Protein AF-A0A7Z1HMG9-F1 (afdb_monomer_lite)

Secondary structure (DSSP, 8-state):
-HHHHHHHHHHHHHHHHHHHHHHHHHHHHHHHHHHHHHHHHHH-HHHHHHHHHHHHHHHHHHHHHHHHHHTTTTT-----HHHHHH-TTHHHHTS-HHHHHHHHHHHHHHHHHHHHHHHHHH-

Radius of gyration: 26.45 Å; chains: 1; bounding box: 68×51×52 Å

pLDDT: mean 81.9, std 9.81, range [54.47, 95.0]

Sequence (123 aa):
MLNRLKGYATKGLWQSLAIIIVMFIAGPEIVISMELMALVEVMGASSFVLMYFSRLRLACKITANRLSKFECYSLFFIPSFANLKQMPGLLYHTIPHRLCAISFLTLITAIVLLSYIQLFYAV

Structure (mmCIF, N/CA/C/O backbone):
data_AF-A0A7Z1HMG9-F1
#
_entry.id   AF-A0A7Z1HMG9-F1
#
loop_
_atom_site.group_PDB
_atom_site.id
_atom_site.type_symbol
_atom_site.label_atom_id
_atom_site.label_alt_id
_atom_site.label_comp_id
_atom_site.label_asym_id
_atom_site.label_entity_id
_atom_site.label_seq_id
_atom_site.pdbx_PDB_ins_code
_atom_site.Cartn_x
_atom_site.Cartn_y
_atom_site.Cartn_z
_atom_site.occupancy
_atom_site.B_iso_or_equiv
_atom_site.auth_seq_id
_atom_site.auth_comp_id
_atom_site.auth_asym_id
_atom_site.auth_atom_id
_atom_site.pdbx_PDB_model_num
ATOM 1 N N . MET A 1 1 ? -42.518 -27.928 1.659 1.00 54.72 1 MET A N 1
ATOM 2 C CA . MET A 1 1 ? -41.663 -28.088 0.453 1.00 54.72 1 MET A CA 1
ATOM 3 C C . MET A 1 1 ? -41.404 -26.773 -0.282 1.00 54.72 1 MET A C 1
ATOM 5 O O . MET A 1 1 ? -40.251 -26.501 -0.589 1.00 54.72 1 MET A O 1
ATOM 9 N N . LEU A 1 2 ? -42.419 -25.930 -0.494 1.00 64.94 2 LEU A N 1
ATOM 10 C CA . LEU A 1 2 ? -42.320 -24.671 -1.253 1.00 64.94 2 LEU A CA 1
ATOM 11 C C . LEU A 1 2 ? -41.280 -23.669 -0.700 1.00 64.94 2 LEU A C 1
ATOM 13 O O . LEU A 1 2 ? -40.492 -23.127 -1.466 1.00 64.94 2 LEU A O 1
ATOM 17 N N . ASN A 1 3 ? -41.173 -23.514 0.627 1.00 68.88 3 ASN A N 1
ATOM 18 C CA . ASN A 1 3 ? -40.147 -22.653 1.246 1.00 68.88 3 ASN A CA 1
ATOM 19 C C . ASN A 1 3 ? -38.708 -23.159 1.043 1.00 68.88 3 ASN A C 1
ATOM 21 O O . ASN A 1 3 ? -37.792 -22.353 0.901 1.00 68.88 3 ASN A O 1
ATOM 25 N N . ARG A 1 4 ? -38.499 -24.482 0.980 1.00 62.25 4 ARG A N 1
ATOM 26 C CA . ARG A 1 4 ? -37.183 -25.058 0.656 1.00 62.25 4 ARG A CA 1
ATOM 27 C C . ARG A 1 4 ? -36.822 -24.783 -0.803 1.00 62.25 4 ARG A C 1
ATOM 29 O O . ARG A 1 4 ? -35.719 -24.326 -1.06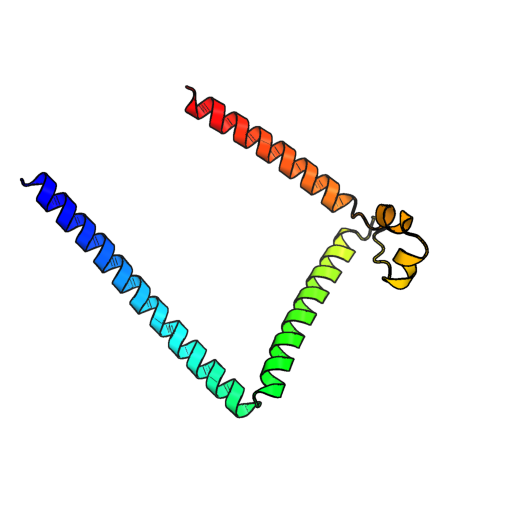9 1.00 62.25 4 ARG A O 1
ATOM 36 N N . LEU A 1 5 ? -37.773 -24.976 -1.718 1.00 63.53 5 LEU A N 1
ATOM 37 C CA . LEU A 1 5 ? -37.628 -24.675 -3.148 1.00 63.53 5 LEU A CA 1
ATOM 38 C C . LEU A 1 5 ? -37.319 -23.190 -3.398 1.00 63.53 5 LEU A C 1
ATOM 40 O O . LEU A 1 5 ? -36.412 -22.873 -4.162 1.00 63.53 5 LEU A O 1
ATOM 44 N N . LYS A 1 6 ? -37.997 -22.289 -2.675 1.00 66.62 6 LYS A N 1
ATOM 45 C CA . LYS A 1 6 ? -37.737 -20.844 -2.715 1.00 66.62 6 LYS A CA 1
ATOM 46 C C . LYS A 1 6 ? -36.312 -20.520 -2.254 1.00 66.62 6 LYS A C 1
ATOM 48 O O . LYS A 1 6 ? -35.622 -19.771 -2.926 1.00 66.62 6 LYS A O 1
ATOM 53 N N . GLY A 1 7 ? -35.832 -21.153 -1.180 1.00 70.88 7 GLY A N 1
ATOM 54 C CA . GLY A 1 7 ? -34.454 -20.991 -0.703 1.00 70.88 7 GLY A CA 1
ATOM 55 C C . GLY A 1 7 ? -33.384 -21.449 -1.704 1.00 70.88 7 GLY A C 1
ATOM 56 O O . GLY A 1 7 ? -32.361 -20.779 -1.845 1.00 70.88 7 GLY A O 1
ATOM 57 N N . TYR A 1 8 ? -33.618 -22.550 -2.428 1.00 69.88 8 TYR A N 1
ATOM 58 C CA . TYR A 1 8 ? -32.714 -23.001 -3.495 1.00 69.88 8 TYR A CA 1
ATOM 59 C C . TYR A 1 8 ? -32.734 -22.059 -4.707 1.00 69.88 8 TYR A C 1
ATOM 61 O O . TYR A 1 8 ? -31.670 -21.722 -5.223 1.00 69.88 8 TYR A O 1
ATOM 69 N N . ALA A 1 9 ? -33.912 -21.572 -5.108 1.00 71.56 9 ALA A N 1
ATOM 70 C CA . ALA A 1 9 ? -34.050 -20.613 -6.204 1.00 71.56 9 ALA A CA 1
ATOM 71 C C . ALA A 1 9 ? -33.355 -19.276 -5.896 1.00 71.56 9 ALA A C 1
ATOM 73 O O . ALA A 1 9 ? -32.627 -18.750 -6.737 1.00 71.56 9 ALA A O 1
ATOM 74 N N . THR A 1 10 ? -33.498 -18.757 -4.671 1.00 76.44 10 THR A N 1
ATOM 75 C CA . THR A 1 10 ? -32.818 -17.524 -4.256 1.00 76.44 10 THR A CA 1
ATOM 76 C C . THR A 1 10 ? -31.299 -17.707 -4.257 1.00 76.44 10 THR A C 1
ATOM 78 O O . THR A 1 10 ? -30.588 -16.843 -4.758 1.00 76.44 10 THR A O 1
ATOM 81 N N . LYS A 1 11 ? -30.778 -18.844 -3.770 1.00 77.81 11 LYS A N 1
ATOM 82 C CA . LYS A 1 11 ? -29.332 -19.142 -3.819 1.00 77.81 11 LYS A CA 1
ATOM 83 C C . LYS A 1 11 ? -28.793 -19.227 -5.251 1.00 77.81 11 LYS A C 1
ATOM 85 O O . LYS A 1 11 ? -27.726 -18.680 -5.512 1.00 77.81 11 LYS A O 1
ATOM 90 N N . GLY A 1 12 ? -29.540 -19.847 -6.166 1.00 81.00 12 GLY A N 1
ATOM 91 C CA . GLY A 1 12 ? -29.180 -19.900 -7.587 1.00 81.00 12 GLY A CA 1
ATOM 92 C C . GLY A 1 12 ? -29.139 -18.514 -8.237 1.00 81.00 12 GLY A C 1
ATOM 93 O O . GLY A 1 12 ? -28.208 -18.214 -8.980 1.00 81.00 12 GLY A O 1
ATOM 94 N N . LEU A 1 13 ? -30.081 -17.632 -7.886 1.00 85.12 13 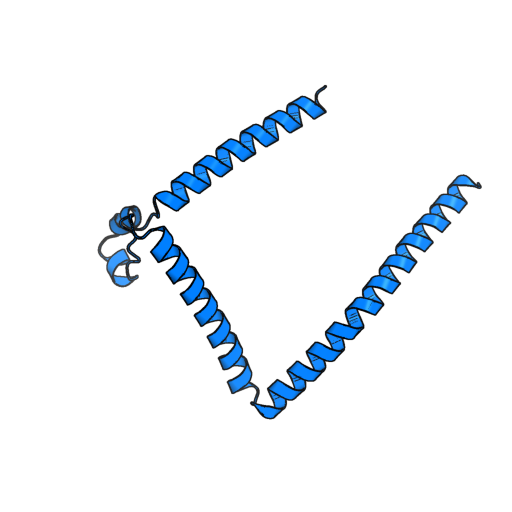LEU A N 1
ATOM 95 C CA . LEU A 1 13 ? -30.077 -16.234 -8.330 1.00 85.12 13 LEU A CA 1
ATOM 96 C C . LEU A 1 13 ? -28.827 -15.482 -7.856 1.00 85.12 13 LEU A C 1
ATOM 98 O O . LEU A 1 13 ? -28.137 -14.888 -8.682 1.00 85.12 13 LEU A O 1
ATOM 102 N N . TRP A 1 14 ? -28.478 -15.565 -6.569 1.00 82.94 14 TRP A N 1
ATOM 103 C CA . TRP A 1 14 ? -27.259 -14.932 -6.043 1.00 82.94 14 TRP A CA 1
ATOM 104 C C . TRP A 1 14 ? -25.979 -15.465 -6.701 1.00 82.94 14 TRP A C 1
ATOM 106 O O . TRP A 1 14 ? -25.082 -14.685 -7.014 1.00 82.94 14 TRP A O 1
ATOM 116 N N . GLN A 1 15 ? -25.901 -16.774 -6.958 1.00 85.25 15 GLN A N 1
ATOM 117 C CA . GLN A 1 15 ? -24.760 -17.378 -7.654 1.00 85.25 15 GLN A CA 1
ATOM 118 C C . GLN A 1 15 ? -24.669 -16.925 -9.115 1.00 85.25 15 GLN A C 1
ATOM 120 O O . GLN A 1 15 ? -23.585 -16.580 -9.576 1.00 85.25 15 GLN A O 1
ATOM 125 N N . SER A 1 16 ? -25.796 -16.856 -9.829 1.00 86.12 16 SE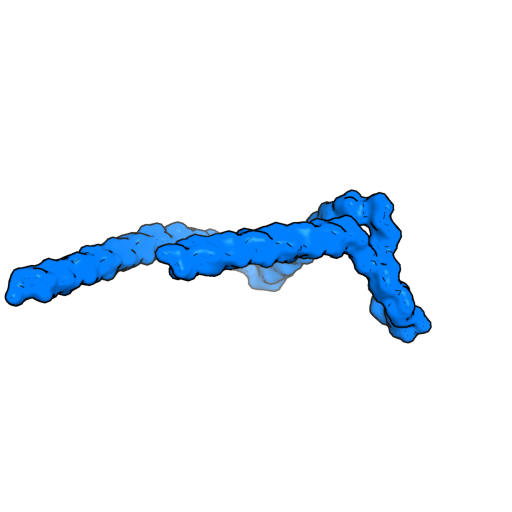R A N 1
ATOM 126 C CA . SER A 1 16 ? -25.827 -16.352 -11.207 1.00 86.12 16 SER A CA 1
ATOM 127 C C . SER A 1 16 ? -25.399 -14.883 -11.295 1.00 86.12 16 SER A C 1
ATOM 129 O O . SER A 1 16 ? -24.597 -14.526 -12.155 1.00 86.12 16 SER A O 1
ATOM 131 N N . LEU A 1 17 ? -25.842 -14.050 -10.348 1.00 88.94 17 LEU A N 1
ATOM 132 C CA . LEU A 1 17 ? -25.448 -12.647 -10.262 1.00 88.94 17 LEU A CA 1
ATOM 133 C C . LEU A 1 17 ? -23.936 -12.496 -10.030 1.00 88.94 17 LEU A C 1
ATOM 135 O O . LEU A 1 17 ? -23.291 -11.686 -10.691 1.00 88.94 17 LEU A O 1
ATOM 139 N N . ALA A 1 18 ? -23.359 -13.303 -9.134 1.00 86.81 18 ALA A N 1
ATOM 140 C CA . ALA A 1 18 ? -21.920 -13.298 -8.875 1.00 86.81 18 ALA A CA 1
ATOM 141 C C . ALA A 1 18 ? -21.105 -13.671 -10.126 1.00 86.81 18 ALA A C 1
ATOM 143 O O . ALA A 1 18 ? -20.114 -13.010 -10.426 1.00 86.81 18 ALA A O 1
ATOM 144 N N . ILE A 1 19 ? -21.547 -14.675 -10.891 1.00 87.69 19 ILE A N 1
ATOM 145 C CA . ILE A 1 19 ? -20.887 -15.089 -12.141 1.00 87.69 19 ILE A CA 1
ATOM 146 C C . ILE A 1 19 ? -20.917 -13.959 -13.176 1.00 87.69 19 ILE A C 1
ATOM 148 O O . ILE A 1 19 ? -19.905 -13.690 -13.820 1.00 87.69 19 ILE A O 1
ATOM 152 N N . ILE A 1 20 ? -22.048 -13.260 -13.302 1.00 89.06 20 ILE A N 1
ATOM 153 C CA . ILE A 1 20 ? -22.189 -12.120 -14.215 1.00 89.06 20 ILE A CA 1
ATOM 154 C C . ILE A 1 20 ? -21.214 -11.000 -13.830 1.00 89.06 20 ILE A C 1
ATOM 156 O O . ILE A 1 20 ? -20.504 -10.483 -14.689 1.00 89.06 20 ILE A O 1
ATOM 160 N N . ILE A 1 21 ? -21.119 -10.663 -12.541 1.00 88.44 21 ILE A N 1
ATOM 161 C CA . ILE A 1 21 ? -20.193 -9.631 -12.049 1.00 88.44 21 ILE A CA 1
ATOM 162 C C . ILE A 1 21 ? -18.738 -10.005 -12.362 1.00 88.44 21 ILE A C 1
ATOM 164 O O . ILE A 1 21 ? -17.993 -9.173 -12.876 1.00 88.44 21 ILE A O 1
ATOM 168 N N . VAL A 1 22 ? -18.342 -11.257 -12.114 1.00 88.31 22 VAL A N 1
ATOM 169 C CA . VAL A 1 22 ? -16.987 -11.744 -12.430 1.00 88.31 22 VAL A CA 1
ATOM 170 C C . VAL A 1 22 ? -16.704 -11.644 -13.930 1.00 88.31 22 VAL A C 1
ATOM 172 O O . VAL A 1 22 ? -15.636 -11.179 -14.322 1.00 88.31 22 VAL A O 1
ATOM 175 N N . MET A 1 23 ? -17.671 -12.007 -14.776 1.00 85.50 23 MET A N 1
ATOM 176 C CA . MET A 1 23 ? -17.526 -11.926 -16.230 1.00 85.50 23 MET A CA 1
ATOM 177 C C . MET A 1 23 ? -17.335 -10.481 -16.717 1.00 85.50 23 MET A C 1
ATOM 179 O O . MET A 1 23 ? -16.505 -10.233 -17.591 1.00 85.50 23 MET A O 1
ATOM 183 N N . PHE A 1 24 ? -18.052 -9.518 -16.130 1.00 87.50 24 PHE A N 1
ATOM 184 C CA . PHE A 1 24 ? -17.895 -8.100 -16.467 1.00 87.50 24 PHE A CA 1
ATOM 185 C C . PHE A 1 24 ? -16.564 -7.508 -15.992 1.00 87.50 24 PHE A C 1
ATOM 187 O O . PHE A 1 24 ? -16.022 -6.639 -16.670 1.00 87.50 24 PHE A O 1
ATOM 194 N N . ILE A 1 25 ? -16.022 -7.972 -14.864 1.00 89.62 25 ILE A N 1
ATOM 195 C CA . ILE A 1 25 ? -14.724 -7.511 -14.341 1.00 89.62 25 ILE A CA 1
ATOM 196 C C . ILE A 1 25 ? -13.555 -8.094 -15.151 1.00 89.62 25 ILE A C 1
ATOM 198 O O . ILE A 1 25 ? -12.558 -7.405 -15.365 1.00 89.62 25 ILE A O 1
ATOM 202 N N . ALA A 1 26 ? -13.698 -9.318 -15.666 1.00 89.25 26 ALA A N 1
ATOM 203 C CA . ALA A 1 26 ? -12.657 -9.980 -16.451 1.00 89.25 26 ALA A CA 1
ATOM 204 C C . ALA A 1 26 ? -12.332 -9.244 -17.766 1.00 89.25 26 ALA A C 1
ATOM 206 O O . ALA A 1 26 ? -11.181 -9.224 -18.192 1.00 89.25 26 ALA A O 1
ATOM 207 N N . GLY A 1 27 ? -13.318 -8.602 -18.406 1.00 85.69 27 GLY A N 1
ATOM 208 C CA . GLY A 1 27 ? -13.108 -7.869 -19.662 1.00 85.69 27 GLY A CA 1
ATOM 209 C C . GLY A 1 27 ? -12.050 -6.757 -19.549 1.00 85.69 27 GLY A C 1
ATOM 210 O O . GLY A 1 27 ? -11.042 -6.809 -20.256 1.00 85.69 27 GLY A O 1
ATOM 211 N N . PRO A 1 28 ? -12.232 -5.773 -18.647 1.00 90.81 28 PRO A N 1
ATOM 212 C CA . PRO A 1 28 ? -11.234 -4.741 -18.374 1.00 90.81 28 PRO A CA 1
ATOM 213 C C . PRO A 1 28 ? -9.867 -5.298 -17.965 1.00 90.81 28 PRO A C 1
ATOM 215 O O . PRO A 1 28 ? -8.847 -4.776 -18.406 1.00 90.81 28 PRO A O 1
ATOM 218 N N . GLU A 1 29 ? -9.828 -6.362 -17.159 1.00 90.38 29 GLU A N 1
ATOM 219 C CA . GLU A 1 29 ? -8.573 -6.978 -16.714 1.00 90.38 29 GLU A CA 1
ATOM 220 C C . GLU A 1 29 ? -7.762 -7.550 -17.886 1.00 90.38 29 GLU A C 1
ATOM 222 O O . GLU A 1 29 ? -6.550 -7.333 -17.962 1.00 90.38 29 GLU A O 1
ATOM 227 N N . ILE A 1 30 ? -8.423 -8.214 -18.842 1.00 89.62 30 ILE A N 1
ATOM 228 C CA . ILE A 1 30 ? -7.776 -8.764 -20.042 1.00 89.62 30 ILE A CA 1
ATOM 229 C C . ILE A 1 30 ? -7.207 -7.641 -20.917 1.00 89.62 30 ILE A C 1
ATOM 231 O O . ILE A 1 30 ? -6.068 -7.743 -21.370 1.00 89.62 30 ILE A O 1
ATOM 235 N N . VAL A 1 31 ? -7.961 -6.554 -21.122 1.00 94.06 31 VAL A N 1
ATOM 236 C CA . VAL A 1 31 ? -7.496 -5.400 -21.913 1.00 94.06 31 VAL A CA 1
ATOM 237 C C . VAL A 1 31 ? -6.288 -4.744 -21.247 1.00 94.06 31 VAL A C 1
ATOM 239 O O . VAL A 1 31 ? -5.269 -4.532 -21.899 1.00 94.06 31 VAL A O 1
ATOM 242 N N . ILE A 1 32 ? -6.354 -4.498 -19.935 1.00 92.81 32 ILE A N 1
ATOM 243 C CA . ILE A 1 32 ? -5.233 -3.931 -19.173 1.00 92.81 32 ILE A CA 1
ATOM 244 C C . ILE A 1 32 ? -4.008 -4.847 -19.253 1.00 92.81 32 ILE A C 1
ATOM 246 O O . ILE A 1 32 ? -2.895 -4.358 -19.424 1.00 92.81 32 ILE A O 1
ATOM 250 N N . SER A 1 33 ? -4.201 -6.165 -19.168 1.00 89.56 33 SER A N 1
ATOM 251 C CA . SER A 1 33 ? -3.112 -7.144 -19.258 1.00 89.56 33 SER A CA 1
ATOM 252 C C . SER A 1 33 ? -2.460 -7.156 -20.640 1.00 89.56 33 SER A C 1
ATOM 254 O O .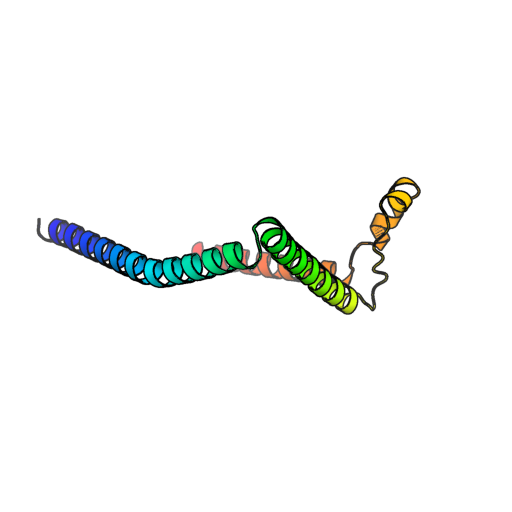 SER A 1 33 ? -1.237 -7.243 -20.739 1.00 89.56 33 SER A O 1
ATOM 256 N N . MET A 1 34 ? -3.257 -7.022 -21.702 1.00 93.06 34 MET A N 1
ATOM 257 C CA . MET A 1 34 ? -2.771 -6.967 -23.081 1.00 93.06 34 MET A CA 1
ATOM 258 C C . MET A 1 34 ? -1.965 -5.689 -23.347 1.00 93.06 34 MET A C 1
ATOM 260 O O . MET A 1 34 ? -0.872 -5.760 -23.904 1.00 93.06 34 MET A O 1
ATOM 264 N N . GLU A 1 35 ? -2.449 -4.541 -22.871 1.00 91.25 35 GLU A N 1
ATOM 265 C CA . GLU A 1 35 ? -1.720 -3.267 -22.933 1.00 91.25 35 GLU A CA 1
ATOM 266 C C . GLU A 1 35 ? -0.407 -3.331 -22.138 1.00 91.25 35 GLU A C 1
ATOM 268 O O . GLU A 1 35 ? 0.641 -2.878 -22.601 1.00 91.25 35 GLU A O 1
ATOM 273 N N . LEU A 1 36 ? -0.433 -3.943 -20.949 1.00 88.56 36 LEU A N 1
ATOM 274 C CA . LEU A 1 36 ? 0.757 -4.112 -20.117 1.00 88.56 36 LEU A CA 1
ATOM 275 C C . LEU A 1 36 ? 1.801 -5.002 -20.807 1.00 88.56 36 LEU A C 1
ATOM 277 O O . LEU A 1 36 ? 2.984 -4.671 -20.794 1.00 88.56 36 LEU A O 1
ATOM 281 N N . MET A 1 37 ? 1.363 -6.097 -21.435 1.00 90.88 37 MET A N 1
ATOM 282 C CA . MET A 1 37 ? 2.211 -7.001 -22.217 1.00 90.88 37 MET A CA 1
ATOM 283 C C . MET A 1 37 ? 2.868 -6.263 -23.390 1.00 90.88 37 MET A C 1
ATOM 285 O O . MET A 1 37 ? 4.084 -6.349 -23.554 1.00 90.88 37 MET A O 1
ATOM 289 N N . ALA A 1 38 ? 2.095 -5.484 -24.153 1.00 89.81 38 ALA A N 1
ATOM 290 C CA . ALA A 1 38 ? 2.618 -4.686 -25.261 1.00 89.81 38 ALA A CA 1
ATOM 291 C C . ALA A 1 38 ? 3.665 -3.664 -24.783 1.00 89.81 38 ALA A C 1
ATOM 293 O O . ALA A 1 38 ? 4.708 -3.483 -25.408 1.00 89.81 38 ALA A O 1
ATOM 294 N N . LEU A 1 39 ? 3.436 -3.032 -23.629 1.00 87.38 39 LEU A N 1
ATOM 295 C CA . LEU A 1 39 ? 4.374 -2.078 -23.034 1.00 87.38 39 LEU A CA 1
ATOM 296 C C . LEU A 1 39 ? 5.675 -2.765 -22.579 1.00 87.38 39 LEU A C 1
ATOM 298 O O . LEU A 1 39 ? 6.764 -2.223 -22.784 1.00 87.38 39 LEU A O 1
ATOM 302 N N . VAL A 1 40 ? 5.577 -3.972 -22.010 1.00 91.12 40 VAL A N 1
ATOM 303 C CA . VAL A 1 40 ? 6.738 -4.807 -21.650 1.00 91.12 40 VAL A CA 1
ATOM 304 C C . VAL A 1 40 ? 7.543 -5.198 -22.889 1.00 91.12 40 VAL A C 1
ATOM 306 O O . VAL A 1 40 ? 8.773 -5.160 -22.841 1.00 91.12 40 VAL A O 1
ATOM 309 N N . GLU A 1 41 ? 6.878 -5.543 -23.991 1.00 90.94 41 GLU A N 1
ATOM 310 C CA . GLU A 1 41 ? 7.531 -5.914 -25.250 1.00 90.94 41 GLU A CA 1
ATOM 311 C C . GLU A 1 41 ? 8.259 -4.722 -25.890 1.00 90.94 41 GLU A C 1
ATOM 313 O O . GLU A 1 41 ? 9.416 -4.847 -26.287 1.00 90.94 41 GLU A O 1
ATOM 318 N N . VAL A 1 42 ? 7.635 -3.538 -25.901 1.00 90.31 42 VAL A N 1
ATOM 319 C CA . VAL A 1 42 ? 8.219 -2.312 -26.476 1.00 90.31 42 VAL A CA 1
ATOM 320 C C . VAL A 1 42 ? 9.394 -1.777 -25.651 1.00 90.31 42 VAL A C 1
ATOM 322 O O . VAL A 1 42 ? 10.408 -1.362 -26.212 1.00 90.31 42 VAL A O 1
ATOM 325 N N . MET A 1 43 ? 9.280 -1.746 -24.320 1.00 84.50 43 MET A N 1
ATOM 326 C CA . MET A 1 43 ? 10.322 -1.181 -23.446 1.00 84.50 43 MET A CA 1
ATOM 327 C C . MET A 1 43 ? 11.409 -2.185 -23.036 1.00 84.50 43 MET A C 1
ATOM 329 O O . MET A 1 43 ? 12.484 -1.779 -22.576 1.00 84.50 43 MET A O 1
ATOM 333 N N . GLY A 1 44 ? 11.125 -3.481 -23.152 1.00 89.75 44 GLY A N 1
ATOM 334 C CA . GLY A 1 44 ? 11.913 -4.557 -22.566 1.00 89.75 44 GLY A CA 1
ATOM 335 C C . GLY A 1 44 ? 11.628 -4.761 -21.071 1.00 89.75 44 GLY A C 1
ATOM 336 O O . GLY A 1 44 ? 11.356 -3.822 -20.314 1.00 89.75 44 GLY A O 1
ATOM 337 N N . ALA A 1 45 ? 11.741 -6.015 -20.618 1.00 86.44 45 ALA A N 1
ATOM 338 C CA . ALA A 1 45 ? 11.395 -6.421 -19.253 1.00 86.44 45 ALA A CA 1
ATOM 339 C C . ALA A 1 45 ? 12.188 -5.673 -18.161 1.00 86.44 45 ALA A C 1
ATOM 341 O O . ALA A 1 45 ? 11.628 -5.295 -17.132 1.00 86.44 45 ALA A O 1
ATOM 342 N N . SER A 1 46 ? 13.481 -5.411 -18.377 1.00 86.56 46 SER A N 1
ATOM 343 C CA . SER A 1 46 ? 14.339 -4.720 -17.403 1.00 86.56 46 SER A CA 1
ATOM 344 C C . SER A 1 46 ? 13.937 -3.254 -17.203 1.00 86.56 46 SER A C 1
ATOM 346 O O . SER A 1 46 ? 13.816 -2.793 -16.065 1.00 86.56 46 SER A O 1
ATOM 348 N N . SER A 1 47 ? 13.661 -2.530 -18.290 1.00 87.62 47 SER A N 1
ATOM 349 C CA . SER A 1 47 ? 13.195 -1.139 -18.257 1.00 87.62 47 SER A CA 1
ATOM 350 C C . SER A 1 47 ? 11.811 -1.022 -17.622 1.00 87.62 47 SER A C 1
ATOM 352 O O . SER A 1 47 ? 11.563 -0.100 -16.844 1.00 87.62 47 SER A O 1
ATOM 354 N N . PHE A 1 48 ? 10.921 -1.976 -17.910 1.00 89.12 48 PHE A N 1
ATOM 355 C CA . PHE A 1 48 ? 9.576 -2.023 -17.340 1.00 89.12 48 PHE A CA 1
ATOM 356 C C . PHE A 1 48 ? 9.601 -2.170 -15.810 1.00 89.12 48 PHE A C 1
ATOM 358 O O . PHE A 1 48 ? 8.946 -1.408 -15.092 1.00 89.12 48 PHE A O 1
ATOM 365 N N . VAL A 1 49 ? 10.421 -3.091 -15.292 1.00 89.12 49 VAL A N 1
ATOM 366 C CA . VAL A 1 49 ? 10.587 -3.284 -13.841 1.00 89.12 49 VAL A CA 1
ATOM 367 C C . VAL A 1 49 ? 11.169 -2.029 -13.183 1.00 89.12 49 VAL A C 1
ATOM 369 O O . VAL A 1 49 ? 10.672 -1.587 -12.143 1.00 89.12 49 VAL A O 1
ATOM 372 N N . LEU A 1 50 ? 12.175 -1.401 -13.801 1.00 89.69 50 LEU A N 1
ATOM 373 C CA . LEU A 1 50 ? 12.763 -0.159 -13.290 1.00 89.69 50 LEU A CA 1
ATOM 374 C C . LEU A 1 50 ? 11.768 1.007 -13.295 1.00 89.69 50 LEU A C 1
ATOM 376 O O . LEU A 1 50 ? 11.748 1.789 -12.344 1.00 89.69 50 LEU A O 1
ATOM 380 N N . MET A 1 51 ? 10.913 1.114 -14.314 1.00 89.81 51 MET A N 1
ATOM 381 C CA . MET A 1 51 ? 9.855 2.124 -14.383 1.00 89.81 51 MET A CA 1
ATOM 382 C C . MET A 1 51 ? 8.861 1.970 -13.224 1.00 89.81 51 MET A C 1
ATOM 384 O O . MET A 1 51 ? 8.550 2.955 -12.546 1.00 89.81 51 MET A O 1
ATOM 388 N N . TYR A 1 52 ? 8.407 0.743 -12.948 1.00 87.56 52 TYR A N 1
ATOM 389 C CA . TYR A 1 52 ? 7.511 0.460 -11.823 1.00 87.56 52 TYR A CA 1
ATOM 390 C C . TYR A 1 52 ? 8.174 0.745 -10.473 1.00 87.56 52 TYR A C 1
ATOM 392 O O . TYR A 1 52 ? 7.595 1.435 -9.629 1.00 87.56 52 TYR A O 1
ATOM 400 N N . PHE A 1 53 ? 9.412 0.286 -10.279 1.00 90.06 53 PHE A N 1
ATOM 401 C CA . PHE A 1 53 ? 10.155 0.523 -9.042 1.00 90.06 53 PHE A CA 1
ATOM 402 C C . PHE A 1 53 ? 10.444 2.015 -8.819 1.00 90.06 53 PHE A C 1
ATOM 404 O O . PHE A 1 53 ? 10.310 2.523 -7.705 1.00 90.06 53 PHE A O 1
ATOM 411 N N . SER A 1 54 ? 10.774 2.748 -9.884 1.00 89.56 54 SER A N 1
ATOM 412 C CA . SER A 1 54 ? 10.967 4.200 -9.851 1.00 89.56 54 SER A CA 1
ATOM 413 C C . SER A 1 54 ? 9.680 4.930 -9.467 1.00 89.56 54 SER A C 1
ATOM 415 O O . SER A 1 54 ? 9.702 5.808 -8.602 1.00 89.56 54 SER A O 1
ATOM 417 N N . ARG A 1 55 ? 8.534 4.520 -10.027 1.00 86.69 55 ARG A N 1
ATOM 418 C CA . ARG A 1 55 ? 7.224 5.079 -9.669 1.00 86.69 55 ARG A CA 1
ATOM 419 C C . ARG A 1 55 ? 6.877 4.818 -8.202 1.00 86.69 55 ARG A C 1
ATOM 421 O O . ARG A 1 55 ? 6.455 5.749 -7.520 1.00 86.69 55 ARG A O 1
ATOM 428 N N . LEU A 1 56 ? 7.106 3.603 -7.698 1.00 86.81 56 LEU A N 1
ATOM 429 C CA . LEU A 1 56 ? 6.922 3.276 -6.277 1.00 86.81 56 LEU A CA 1
ATOM 430 C C . LEU A 1 56 ? 7.831 4.128 -5.387 1.00 86.81 56 LEU A C 1
ATOM 432 O O . LEU A 1 56 ? 7.370 4.746 -4.429 1.00 86.81 56 LEU A O 1
ATOM 436 N N . ARG A 1 57 ? 9.114 4.241 -5.742 1.00 88.81 57 ARG A N 1
ATOM 437 C CA . ARG A 1 57 ? 10.079 5.075 -5.015 1.00 88.81 57 ARG A CA 1
ATOM 438 C C . ARG A 1 57 ? 9.664 6.547 -4.999 1.00 88.81 57 ARG A C 1
ATOM 440 O O . ARG A 1 57 ? 9.786 7.204 -3.964 1.00 88.81 57 ARG A O 1
ATOM 447 N N . LEU A 1 58 ? 9.165 7.068 -6.119 1.00 90.06 58 LEU A N 1
ATOM 448 C CA . LEU A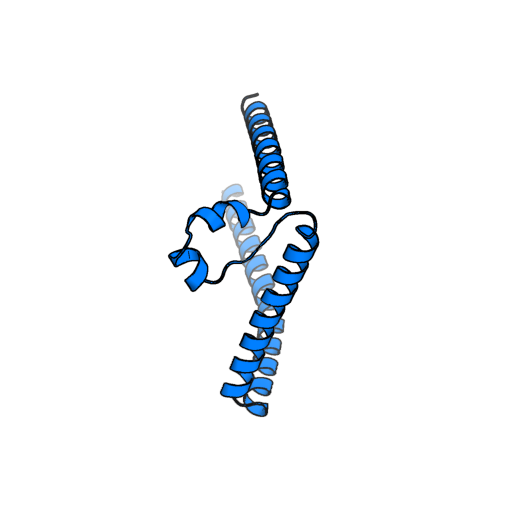 1 58 ? 8.666 8.436 -6.222 1.00 90.06 58 LEU A CA 1
ATOM 449 C C . LEU A 1 58 ? 7.413 8.640 -5.364 1.00 90.06 58 LEU A C 1
ATOM 451 O O . LEU A 1 58 ? 7.341 9.632 -4.642 1.00 90.06 58 LEU A O 1
ATOM 455 N N . ALA A 1 59 ? 6.468 7.697 -5.390 1.00 87.44 59 ALA A N 1
ATOM 456 C CA . ALA A 1 59 ? 5.277 7.738 -4.547 1.00 87.44 59 ALA A CA 1
ATOM 457 C C . ALA A 1 59 ? 5.656 7.778 -3.059 1.00 87.44 59 ALA A C 1
ATOM 459 O O . ALA A 1 59 ? 5.204 8.666 -2.337 1.00 87.44 59 ALA A O 1
ATOM 460 N N . CYS A 1 60 ? 6.578 6.912 -2.624 1.00 84.12 60 CYS A N 1
ATOM 461 C CA . CYS A 1 60 ? 7.115 6.939 -1.264 1.00 84.12 60 CYS A CA 1
ATOM 462 C C . CYS A 1 60 ? 7.760 8.291 -0.931 1.00 84.12 60 CYS A C 1
ATOM 464 O O . CYS A 1 60 ? 7.501 8.847 0.135 1.00 84.12 60 CYS A O 1
ATOM 466 N N . LYS A 1 61 ? 8.553 8.867 -1.845 1.00 86.06 61 LYS A N 1
ATOM 467 C CA . LYS A 1 61 ? 9.207 10.169 -1.635 1.00 86.06 61 LYS A CA 1
ATOM 468 C C . LYS A 1 61 ? 8.203 11.321 -1.538 1.00 86.06 61 LYS A C 1
ATOM 470 O O . LYS A 1 61 ? 8.382 12.205 -0.706 1.00 86.06 61 LYS A O 1
ATOM 475 N N . ILE A 1 62 ? 7.151 11.323 -2.358 1.00 87.75 62 ILE A N 1
ATOM 476 C CA . ILE A 1 62 ? 6.086 12.337 -2.309 1.00 87.75 62 ILE A CA 1
ATOM 477 C C . ILE A 1 62 ? 5.335 12.243 -0.984 1.00 87.75 62 ILE A C 1
ATOM 479 O O . ILE A 1 62 ? 5.142 13.265 -0.325 1.00 87.75 62 ILE A O 1
ATOM 483 N N . THR A 1 63 ? 4.947 11.036 -0.573 1.00 81.81 63 THR A N 1
ATOM 484 C CA . THR A 1 63 ? 4.252 10.811 0.699 1.00 81.81 63 THR A CA 1
ATOM 485 C C . THR A 1 63 ? 5.130 11.211 1.880 1.00 81.81 63 THR A C 1
ATOM 487 O O . THR A 1 63 ? 4.672 11.952 2.744 1.00 81.81 63 THR A O 1
ATOM 490 N N . ALA A 1 64 ? 6.410 10.831 1.875 1.00 81.19 64 ALA A N 1
ATOM 491 C CA . ALA A 1 64 ? 7.369 11.236 2.902 1.00 81.19 64 ALA A CA 1
ATOM 492 C C . ALA A 1 64 ? 7.567 12.760 2.950 1.00 81.19 64 ALA A C 1
ATOM 494 O O . ALA A 1 64 ? 7.614 13.341 4.029 1.00 81.19 64 ALA A O 1
ATOM 495 N N . ASN A 1 65 ? 7.621 13.436 1.798 1.00 81.75 65 ASN A N 1
ATOM 496 C CA . ASN A 1 65 ? 7.732 14.895 1.748 1.00 81.75 65 ASN A CA 1
ATOM 497 C C . ASN A 1 65 ? 6.456 15.586 2.258 1.00 81.75 65 ASN A C 1
ATOM 499 O O . ASN A 1 65 ? 6.527 16.575 2.981 1.00 81.75 65 ASN A O 1
ATOM 503 N N . ARG A 1 66 ? 5.269 15.056 1.933 1.00 82.81 66 ARG A N 1
ATOM 504 C CA . ARG A 1 66 ? 3.997 15.546 2.493 1.00 82.81 66 ARG A CA 1
ATOM 505 C C . ARG A 1 66 ? 3.947 15.364 4.010 1.00 82.81 66 ARG A C 1
ATOM 507 O O . ARG A 1 66 ? 3.527 16.283 4.703 1.00 82.81 66 ARG A O 1
ATOM 514 N N . LEU A 1 67 ? 4.428 14.225 4.510 1.00 78.25 67 LEU A N 1
ATOM 515 C CA . LEU A 1 67 ? 4.539 13.945 5.940 1.00 78.25 67 LEU A CA 1
ATOM 516 C C . LEU A 1 67 ? 5.503 14.917 6.629 1.00 78.25 67 LEU A C 1
ATOM 518 O O . LEU A 1 67 ? 5.164 15.520 7.639 1.00 78.25 67 LEU A O 1
ATOM 522 N N . SER A 1 68 ? 6.676 15.137 6.034 1.00 75.00 68 SER A N 1
ATOM 523 C CA . SER A 1 68 ? 7.664 16.091 6.538 1.00 75.00 68 SER A CA 1
ATOM 524 C C . SER A 1 68 ? 7.128 17.526 6.539 1.00 75.00 68 SER A C 1
ATOM 526 O O . SER A 1 68 ? 7.345 18.245 7.507 1.00 75.00 68 SER A O 1
ATOM 528 N N . LYS A 1 69 ? 6.356 17.935 5.520 1.00 80.06 69 LYS A N 1
ATOM 529 C CA . LYS A 1 69 ? 5.653 19.231 5.517 1.00 80.06 69 LYS A CA 1
ATOM 530 C C . LYS A 1 69 ? 4.599 19.331 6.621 1.00 80.06 69 LYS A C 1
ATOM 532 O O . LYS A 1 69 ? 4.452 20.387 7.226 1.00 80.06 69 LYS A O 1
ATOM 537 N N . PHE A 1 70 ? 3.868 18.252 6.887 1.00 77.75 70 PHE A N 1
ATOM 538 C CA . PHE A 1 70 ? 2.871 18.204 7.957 1.00 77.75 70 PHE A CA 1
ATOM 539 C C . PHE A 1 70 ? 3.511 18.349 9.352 1.00 77.75 70 PHE A C 1
ATOM 541 O O . PHE A 1 70 ? 2.997 19.071 10.214 1.00 77.75 70 PHE A O 1
ATOM 548 N N . GLU A 1 71 ? 4.679 17.733 9.528 1.00 74.56 71 GLU A N 1
ATOM 549 C CA . GLU A 1 71 ? 5.506 17.791 10.736 1.00 74.56 71 GLU A CA 1
ATOM 550 C C . GLU A 1 71 ? 6.526 18.946 10.721 1.00 74.56 71 GLU A C 1
ATOM 552 O O . GLU A 1 71 ? 7.377 19.007 11.596 1.00 74.56 71 GLU A O 1
ATOM 557 N N . CYS A 1 72 ? 6.447 19.897 9.780 1.00 65.88 72 CYS A N 1
ATOM 558 C CA . CYS A 1 72 ? 7.462 20.951 9.595 1.00 65.88 72 CYS A CA 1
ATOM 559 C C . CYS A 1 72 ? 7.619 21.892 10.806 1.00 65.88 72 CYS A C 1
ATOM 561 O O . CYS A 1 72 ? 8.638 22.562 10.946 1.00 65.88 72 CYS A O 1
ATOM 563 N N . TYR A 1 73 ? 6.607 21.952 11.673 1.00 66.19 73 TYR A N 1
ATOM 564 C CA . TYR A 1 73 ? 6.631 22.715 12.927 1.00 66.19 73 TYR A CA 1
ATOM 565 C C . TYR A 1 73 ? 7.017 21.856 14.146 1.00 66.19 73 TYR A C 1
ATOM 567 O O . TYR A 1 73 ? 7.026 22.348 15.271 1.00 66.19 73 TYR A O 1
ATOM 575 N N . SER A 1 74 ? 7.303 20.570 13.931 1.00 59.62 74 SER A N 1
ATOM 576 C CA . SER A 1 74 ? 7.874 19.636 14.900 1.00 59.62 74 SER A CA 1
ATOM 577 C C . SER A 1 74 ? 9.347 19.396 14.548 1.00 59.62 74 SER A C 1
ATOM 579 O O . SER A 1 74 ? 9.751 19.546 13.396 1.00 59.62 74 SER A O 1
ATOM 581 N N . LEU A 1 75 ? 10.172 19.009 15.522 1.00 60.62 75 LEU A N 1
ATOM 582 C CA . LEU A 1 75 ? 11.588 18.670 15.316 1.00 60.62 75 LEU A CA 1
ATOM 583 C C . LEU A 1 75 ? 11.746 17.295 14.637 1.00 60.62 75 LEU A C 1
ATOM 585 O O . LEU A 1 75 ? 12.501 16.449 15.104 1.00 60.62 75 LEU A O 1
ATOM 589 N N . PHE A 1 76 ? 11.018 17.046 13.547 1.00 63.47 76 PHE A N 1
ATOM 590 C CA . PHE A 1 76 ? 11.050 15.772 12.842 1.00 63.47 76 PHE A CA 1
ATOM 591 C C . PHE A 1 76 ? 12.361 15.626 12.066 1.00 63.47 76 PHE A C 1
ATOM 593 O O . PHE A 1 76 ? 12.543 16.187 10.983 1.00 63.47 76 PHE A O 1
ATOM 600 N N . PHE A 1 77 ? 13.281 14.852 12.634 1.00 65.06 77 PHE A N 1
ATOM 601 C CA . PHE A 1 77 ? 14.548 14.498 12.010 1.00 65.06 77 PHE A CA 1
ATOM 602 C C . PHE A 1 77 ? 14.560 13.006 11.676 1.00 65.06 77 PHE A C 1
ATOM 604 O O . PHE A 1 77 ? 14.252 12.178 12.529 1.00 65.06 77 PHE A O 1
ATOM 611 N N . ILE A 1 78 ? 14.931 12.652 10.442 1.00 67.94 78 ILE A N 1
ATOM 612 C CA . ILE A 1 78 ? 15.145 11.257 10.033 1.00 67.94 78 ILE A CA 1
ATOM 613 C C . ILE A 1 78 ? 16.651 10.971 10.153 1.00 67.94 78 ILE A C 1
ATOM 615 O O . ILE A 1 78 ? 17.411 11.365 9.264 1.00 67.94 78 ILE A O 1
ATOM 619 N N . PRO A 1 79 ? 17.125 10.327 11.235 1.00 68.19 79 PRO A N 1
ATOM 620 C CA . PRO A 1 79 ? 18.534 10.023 11.407 1.00 68.19 79 PRO A CA 1
ATOM 621 C C . PRO A 1 79 ? 18.974 8.912 10.458 1.00 68.19 79 PRO A C 1
ATOM 623 O O . PRO A 1 79 ? 18.238 7.966 10.173 1.00 68.19 79 PRO A O 1
ATOM 626 N N . SER A 1 80 ? 20.219 9.003 9.995 1.00 74.31 80 SER A N 1
ATOM 627 C CA . SER A 1 80 ? 20.860 7.899 9.290 1.00 74.31 80 SER A CA 1
ATOM 628 C C . SER A 1 80 ? 21.108 6.731 10.251 1.00 74.31 80 SER A C 1
ATOM 630 O O . SER A 1 80 ? 21.299 6.916 11.456 1.00 74.31 80 SER A O 1
ATOM 632 N N . PHE A 1 81 ? 21.158 5.512 9.716 1.00 74.44 81 PHE A N 1
ATOM 633 C CA . PHE A 1 81 ? 21.397 4.309 10.519 1.00 74.44 81 PHE A CA 1
ATOM 634 C C . PHE A 1 81 ? 22.746 4.349 11.266 1.00 74.44 81 PHE A C 1
ATOM 636 O O . PHE A 1 81 ? 22.857 3.859 12.388 1.00 74.44 81 PHE A O 1
ATOM 643 N N . ALA A 1 82 ? 23.760 4.997 10.681 1.00 79.56 82 ALA A N 1
ATOM 644 C CA . ALA A 1 82 ? 25.054 5.218 11.326 1.00 79.56 82 ALA A CA 1
ATOM 645 C C . ALA A 1 82 ? 24.935 6.112 12.576 1.00 79.56 82 ALA A C 1
ATOM 647 O O . ALA A 1 82 ? 25.511 5.792 13.615 1.00 79.56 82 ALA A O 1
ATOM 648 N N . ASN A 1 83 ? 24.128 7.174 12.500 1.00 75.00 83 ASN A N 1
ATOM 649 C CA . ASN A 1 83 ? 23.907 8.103 13.610 1.00 75.00 83 ASN A CA 1
ATOM 650 C C . ASN A 1 83 ? 23.038 7.476 14.712 1.00 75.00 83 ASN A C 1
ATOM 652 O O . ASN A 1 83 ? 23.293 7.702 15.892 1.00 75.00 83 ASN A O 1
ATOM 656 N N . LEU A 1 84 ? 22.068 6.627 14.346 1.00 77.69 84 LEU A N 1
ATOM 657 C CA . LEU A 1 84 ? 21.273 5.846 15.307 1.00 77.69 84 LEU A CA 1
ATOM 658 C C . LEU A 1 84 ? 22.129 4.869 16.120 1.00 77.69 84 LEU A C 1
ATOM 660 O O . LEU A 1 84 ? 21.896 4.701 17.314 1.00 77.69 84 LEU A O 1
ATOM 664 N N . LYS A 1 85 ? 23.134 4.244 15.490 1.00 79.19 85 LYS A N 1
ATOM 665 C CA . LYS A 1 85 ? 24.055 3.325 16.176 1.00 79.19 85 LYS A CA 1
ATOM 666 C C . LYS A 1 85 ? 24.958 4.048 17.180 1.00 79.19 85 LYS A C 1
ATOM 668 O O . LYS A 1 85 ? 25.307 3.467 18.201 1.00 79.19 85 LYS A O 1
ATOM 673 N N . GLN A 1 86 ? 25.339 5.290 16.886 1.00 85.69 86 GLN A N 1
ATOM 674 C CA . GLN A 1 86 ? 26.176 6.108 17.768 1.00 85.69 86 GLN A CA 1
ATOM 675 C C . GLN A 1 86 ? 25.376 6.733 18.917 1.00 85.69 86 GLN A C 1
ATOM 677 O O . GLN A 1 86 ? 25.884 6.825 20.031 1.00 85.69 86 GLN A O 1
ATOM 682 N N . MET A 1 87 ? 24.127 7.137 18.665 1.00 79.31 87 MET A N 1
ATOM 683 C CA . MET A 1 87 ? 23.275 7.774 19.664 1.00 79.31 87 MET A CA 1
ATOM 684 C C . MET A 1 87 ? 21.822 7.278 19.546 1.00 79.31 87 MET A C 1
ATOM 686 O O . MET A 1 87 ? 21.017 7.872 18.824 1.00 79.31 87 MET A O 1
ATOM 690 N N . PRO A 1 88 ? 21.438 6.221 20.286 1.00 77.88 88 PRO A N 1
ATOM 691 C CA . PRO A 1 88 ? 20.089 5.654 20.208 1.00 77.88 88 PRO A CA 1
ATOM 692 C C . PRO A 1 88 ? 19.009 6.603 20.754 1.00 77.88 88 PRO A C 1
ATOM 694 O O . PRO A 1 88 ? 17.853 6.520 20.348 1.00 77.88 88 PRO A O 1
ATOM 697 N N . GLY A 1 89 ? 19.381 7.557 21.619 1.00 76.31 89 GLY A N 1
ATOM 698 C CA . GLY A 1 89 ? 18.477 8.579 22.159 1.00 76.31 89 GLY A CA 1
ATOM 699 C C . GLY A 1 89 ? 17.879 9.519 21.105 1.00 76.31 89 GLY A C 1
ATOM 700 O O . GLY A 1 89 ? 16.845 10.131 21.365 1.00 76.31 89 GLY A O 1
ATOM 701 N N . LEU A 1 90 ? 18.454 9.582 19.893 1.00 72.12 90 LEU A N 1
ATOM 702 C CA . LEU A 1 90 ? 17.861 10.336 18.785 1.00 72.12 90 LEU A CA 1
ATOM 703 C C . LEU A 1 90 ? 16.465 9.826 18.411 1.00 72.12 90 LEU A C 1
ATOM 705 O O . LEU A 1 90 ? 15.675 10.616 17.900 1.00 72.12 90 LEU A O 1
ATOM 709 N N . LEU A 1 91 ? 16.140 8.556 18.699 1.00 70.12 91 LEU A N 1
ATOM 710 C CA . LEU A 1 91 ? 14.827 7.965 18.422 1.00 70.12 91 LEU A CA 1
ATOM 711 C C . LEU A 1 91 ? 13.681 8.778 19.026 1.00 70.12 91 LEU A C 1
ATOM 713 O O . LEU A 1 91 ? 12.669 8.962 18.358 1.00 70.12 91 LEU A O 1
ATOM 717 N N . TYR A 1 92 ? 13.852 9.338 20.226 1.00 69.56 92 TYR A N 1
ATOM 718 C CA . TYR A 1 92 ? 12.813 10.151 20.867 1.00 69.56 92 TYR A CA 1
ATOM 719 C C . TYR A 1 92 ? 12.510 11.440 20.099 1.00 69.56 92 TYR A C 1
ATOM 721 O O . TYR A 1 92 ? 11.359 11.859 20.028 1.00 69.56 92 TYR A O 1
ATOM 729 N N . HIS A 1 93 ? 13.520 12.029 19.458 1.00 66.38 93 HIS A N 1
ATOM 730 C CA . HIS A 1 93 ? 13.360 13.223 18.628 1.00 66.38 93 HIS A CA 1
ATOM 731 C C . HIS A 1 93 ? 12.872 12.909 17.208 1.00 66.38 93 HIS A C 1
ATOM 733 O O . HIS A 1 93 ? 12.439 13.808 16.499 1.00 66.38 93 HIS A O 1
ATOM 739 N N . THR A 1 94 ? 12.889 11.640 16.790 1.00 66.31 94 THR A N 1
ATOM 740 C CA . THR A 1 94 ? 12.300 11.231 15.503 1.00 66.31 94 THR A CA 1
ATOM 741 C C . THR A 1 94 ? 10.782 11.087 15.549 1.00 66.31 94 THR A C 1
ATOM 743 O O . THR A 1 94 ? 10.157 10.958 14.498 1.00 66.31 94 THR A O 1
ATOM 746 N N . ILE A 1 95 ? 10.181 11.082 16.746 1.00 68.81 95 ILE A N 1
ATOM 747 C CA . ILE A 1 95 ? 8.752 10.820 16.911 1.00 68.81 95 ILE A CA 1
ATOM 748 C C . ILE A 1 95 ? 7.960 12.043 16.428 1.00 68.81 95 ILE A C 1
ATOM 750 O O . ILE A 1 95 ? 8.069 13.117 17.025 1.00 68.81 95 ILE A O 1
ATOM 754 N N . PRO A 1 96 ? 7.133 11.901 15.377 1.00 71.25 96 PRO A N 1
ATOM 755 C CA . PRO A 1 96 ? 6.315 12.997 14.888 1.00 71.25 96 PRO A CA 1
ATOM 756 C C . PRO A 1 96 ? 5.217 13.328 15.906 1.00 71.25 96 PRO A C 1
ATOM 758 O O . PRO A 1 96 ? 4.294 12.542 16.145 1.00 71.25 96 PRO A O 1
ATOM 761 N N . HIS A 1 97 ? 5.331 14.492 16.545 1.00 74.06 97 HIS A N 1
ATOM 762 C CA . HIS A 1 97 ? 4.479 14.860 17.675 1.00 74.06 97 HIS A CA 1
ATOM 763 C C . HIS A 1 97 ? 3.012 15.052 17.259 1.00 74.06 97 HIS A C 1
ATOM 765 O O . HIS A 1 97 ? 2.101 14.684 18.003 1.00 74.06 97 HIS A O 1
ATOM 771 N N . ARG A 1 98 ? 2.753 15.597 16.060 1.00 75.50 98 ARG A N 1
ATOM 772 C CA . ARG A 1 98 ? 1.379 15.870 15.601 1.00 75.50 98 ARG A CA 1
ATOM 773 C C . ARG A 1 98 ? 0.666 14.595 15.166 1.00 75.50 98 ARG A C 1
ATOM 775 O O . ARG A 1 98 ? -0.495 14.410 15.519 1.00 75.50 98 ARG A O 1
ATOM 782 N N . LEU A 1 99 ? 1.355 13.697 14.464 1.00 81.69 99 LEU A N 1
ATOM 783 C CA . LEU A 1 99 ? 0.830 12.366 14.146 1.00 81.69 99 LEU A CA 1
ATOM 784 C C . LEU A 1 99 ? 0.515 11.550 15.399 1.00 81.69 99 LEU A C 1
ATOM 786 O O . LEU A 1 99 ? -0.531 10.911 15.439 1.00 81.69 99 LEU A O 1
ATOM 790 N N . CYS A 1 100 ? 1.373 11.608 16.422 1.00 82.19 100 CYS A N 1
ATOM 791 C CA . CYS A 1 100 ? 1.130 10.924 17.693 1.00 82.19 100 CYS A CA 1
ATOM 792 C C . CYS A 1 100 ? -0.101 11.491 18.426 1.00 82.19 100 CYS A C 1
ATOM 794 O O . CYS A 1 100 ? -0.926 10.746 18.949 1.00 82.19 100 CYS A O 1
ATOM 796 N N . ALA A 1 101 ? -0.286 12.815 18.405 1.00 84.00 101 ALA A N 1
ATOM 797 C CA . ALA A 1 101 ? -1.475 13.442 18.978 1.00 84.00 101 ALA A CA 1
ATOM 798 C C . ALA A 1 101 ? -2.762 13.053 18.226 1.00 84.00 101 ALA A C 1
ATOM 800 O O . ALA A 1 101 ? -3.777 12.745 18.852 1.00 84.00 101 ALA A O 1
ATOM 801 N N . ILE A 1 102 ? -2.724 13.028 16.888 1.00 87.12 102 ILE A N 1
ATOM 802 C CA . ILE A 1 102 ? -3.869 12.609 16.068 1.00 87.12 102 ILE A CA 1
ATOM 803 C C . ILE A 1 102 ? -4.193 11.138 16.305 1.00 87.12 102 ILE A C 1
ATOM 805 O O . ILE A 1 102 ? -5.362 10.815 16.492 1.00 87.12 102 ILE A O 1
ATOM 809 N N . SER A 1 103 ? -3.192 10.254 16.328 1.00 86.94 103 SER A N 1
ATOM 810 C CA . SER A 1 103 ? -3.420 8.824 16.557 1.00 86.94 103 SER A CA 1
ATOM 811 C C . SER A 1 103 ? -3.998 8.550 17.944 1.00 86.94 103 SER A C 1
ATOM 813 O O . SER A 1 103 ? -4.870 7.698 18.096 1.00 86.94 103 SER A O 1
ATOM 815 N N . PHE A 1 104 ? -3.570 9.302 18.956 1.00 90.19 104 PHE A N 1
ATOM 816 C CA . PHE A 1 104 ? -4.147 9.214 20.291 1.00 90.19 104 PHE A CA 1
ATOM 817 C C . PHE A 1 104 ? -5.618 9.655 20.308 1.00 90.19 104 PHE A C 1
ATOM 819 O O . PHE A 1 104 ? -6.472 8.977 20.879 1.00 90.19 104 PHE A O 1
ATOM 826 N N . LEU A 1 105 ? -5.942 10.755 19.626 1.00 92.00 105 LEU A N 1
ATOM 827 C CA . LEU A 1 105 ? -7.305 11.282 19.561 1.00 92.00 105 LEU A CA 1
ATOM 828 C C . LEU A 1 105 ? -8.244 10.364 18.758 1.00 92.00 105 LEU A C 1
ATOM 830 O O . LEU A 1 105 ? -9.390 10.140 19.157 1.00 92.00 105 LEU A O 1
ATOM 834 N N . THR A 1 106 ? -7.761 9.766 17.665 1.00 91.44 106 THR A N 1
ATOM 835 C CA . THR A 1 106 ? -8.528 8.761 16.911 1.00 91.44 106 THR A CA 1
ATOM 836 C C . THR A 1 106 ? -8.747 7.486 17.722 1.00 91.44 106 THR A C 1
ATOM 838 O O . THR A 1 106 ? -9.815 6.886 17.644 1.00 91.44 106 THR A O 1
ATOM 841 N N . LEU A 1 107 ? -7.785 7.091 18.557 1.00 94.25 107 LEU A N 1
ATOM 842 C CA . LEU A 1 107 ? -7.926 5.928 19.428 1.00 94.25 107 LEU A CA 1
ATOM 843 C C . LEU A 1 107 ? -8.973 6.166 20.525 1.00 94.25 107 LEU A C 1
ATOM 845 O O . LEU A 1 107 ? -9.838 5.316 20.727 1.00 94.25 107 LEU A O 1
ATOM 849 N N . ILE A 1 108 ? -8.964 7.335 21.176 1.00 94.06 108 ILE A N 1
ATOM 850 C CA . ILE A 1 108 ? -10.001 7.697 22.158 1.00 94.06 108 ILE A CA 1
ATOM 851 C C . ILE A 1 108 ? -11.385 7.683 21.507 1.00 94.06 108 ILE A C 1
ATOM 853 O O . ILE A 1 108 ? -12.312 7.074 22.037 1.00 94.06 108 ILE A O 1
ATOM 857 N N . THR A 1 109 ? -11.530 8.327 20.347 1.00 92.88 109 THR A N 1
ATOM 858 C CA . THR A 1 109 ? -12.822 8.379 19.643 1.00 92.88 109 THR A CA 1
ATOM 859 C C . THR A 1 109 ? -13.300 6.994 19.203 1.00 92.88 109 THR A C 1
ATOM 861 O O . THR A 1 109 ? -14.486 6.700 19.336 1.00 92.88 109 THR A O 1
ATOM 864 N N . ALA A 1 110 ? -12.399 6.106 18.771 1.00 93.88 110 ALA A N 1
ATOM 865 C CA . ALA A 1 110 ? -12.737 4.722 18.446 1.00 93.88 110 ALA A CA 1
ATOM 866 C C . ALA A 1 110 ? -13.201 3.920 19.675 1.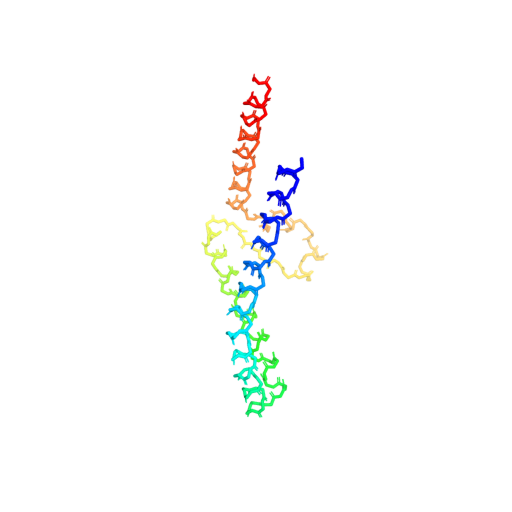00 93.88 110 ALA A C 1
ATOM 868 O O . ALA A 1 110 ? -14.173 3.172 19.577 1.00 93.88 110 ALA A O 1
ATOM 869 N N . ILE A 1 111 ? -12.557 4.096 20.836 1.00 94.88 111 ILE A N 1
ATOM 870 C CA . ILE A 1 111 ? -12.973 3.443 22.089 1.00 94.88 111 ILE A CA 1
ATOM 871 C C . ILE A 1 111 ? -14.364 3.921 22.515 1.00 94.88 111 ILE A C 1
ATOM 873 O O . ILE A 1 111 ? -15.205 3.100 22.873 1.00 94.88 111 ILE A O 1
ATOM 877 N N . VAL A 1 112 ? -14.623 5.230 22.448 1.00 95.00 112 VAL A N 1
ATOM 878 C CA . VAL A 1 112 ? -15.942 5.800 22.770 1.00 95.00 112 VAL A CA 1
ATOM 879 C C . VAL A 1 112 ? -17.020 5.279 21.815 1.00 95.00 112 VAL A C 1
ATOM 881 O O . VAL A 1 112 ? -18.125 4.952 22.240 1.00 95.00 112 VAL A O 1
ATOM 884 N N . LEU A 1 113 ? -16.709 5.157 20.524 1.00 93.38 113 LEU A N 1
ATOM 885 C CA . LEU A 1 113 ? -17.640 4.589 19.551 1.00 93.38 113 LEU A CA 1
ATOM 886 C C . LEU A 1 113 ? -17.937 3.112 19.853 1.00 93.38 113 LEU A C 1
ATOM 888 O O . LEU A 1 113 ? -19.090 2.689 19.802 1.00 93.38 113 LEU A O 1
ATOM 892 N N . LEU A 1 114 ? -16.906 2.335 20.195 1.00 93.44 114 LEU A N 1
ATOM 893 C CA . LEU A 1 114 ? -17.050 0.921 20.530 1.00 93.44 114 LEU A CA 1
ATOM 894 C C . LEU A 1 114 ? -17.906 0.720 21.786 1.00 93.44 114 LEU A C 1
ATOM 896 O O . LEU A 1 114 ? -18.787 -0.139 21.784 1.00 93.44 114 LEU A O 1
ATOM 900 N N . SER A 1 115 ? -17.689 1.522 22.831 1.00 90.88 115 SER A N 1
ATOM 901 C CA . SER A 1 115 ? -18.484 1.435 24.059 1.00 90.88 115 SER A CA 1
ATOM 902 C C . SER A 1 115 ? -19.949 1.810 23.823 1.00 90.88 115 SER A C 1
ATOM 904 O O . SER A 1 115 ? -20.840 1.168 24.376 1.00 90.88 115 SER A O 1
ATOM 906 N N . TYR A 1 116 ? -20.220 2.777 22.941 1.00 91.12 116 TYR A N 1
ATOM 907 C CA . TYR A 1 116 ? -21.585 3.129 22.548 1.00 91.12 116 TYR A CA 1
ATOM 908 C C . TYR A 1 116 ? -22.291 1.991 21.793 1.00 91.12 116 TYR A C 1
ATOM 910 O O . TYR A 1 116 ? -23.443 1.676 22.082 1.00 91.12 116 TYR A O 1
ATOM 918 N N . ILE A 1 117 ? -21.591 1.323 20.868 1.00 90.56 117 ILE A N 1
ATOM 919 C CA . ILE A 1 117 ? -22.124 0.155 20.146 1.00 90.56 117 ILE A CA 1
ATOM 920 C C . ILE A 1 117 ? -22.419 -0.999 21.114 1.00 90.56 117 ILE A C 1
ATOM 922 O O . ILE A 1 117 ? -23.456 -1.650 20.994 1.00 90.56 117 ILE A O 1
ATOM 926 N N . GLN A 1 118 ? -21.538 -1.243 22.088 1.00 88.62 118 GLN A N 1
ATOM 927 C CA . GLN A 1 118 ? -21.753 -2.272 23.109 1.00 88.62 118 GLN A CA 1
ATOM 928 C C . GLN A 1 118 ? -22.974 -1.972 23.984 1.00 88.62 118 GLN A C 1
ATOM 930 O O . GLN A 1 118 ? -23.756 -2.880 24.249 1.00 88.62 118 GLN A O 1
ATOM 935 N N . LEU A 1 119 ? -23.169 -0.711 24.386 1.00 86.62 119 LEU A N 1
ATOM 936 C CA . LEU A 1 119 ? -24.361 -0.286 25.122 1.00 86.62 119 LEU A CA 1
ATOM 937 C C . LEU A 1 119 ? -25.635 -0.520 24.297 1.00 86.62 119 LEU A C 1
ATOM 939 O O . LEU A 1 119 ? -26.608 -1.046 24.821 1.00 86.62 119 LEU A O 1
ATOM 943 N N . PHE A 1 120 ? -25.616 -0.169 23.008 1.00 80.00 120 PHE A N 1
ATOM 944 C CA . PHE A 1 120 ? -26.761 -0.352 22.114 1.00 80.00 120 PHE A CA 1
ATOM 945 C C . PHE A 1 120 ? -27.142 -1.825 21.915 1.00 80.00 120 PHE A C 1
ATOM 947 O O . PHE A 1 120 ? -28.319 -2.127 21.801 1.00 80.00 120 PHE A O 1
ATOM 954 N N . TYR A 1 121 ? -26.169 -2.740 21.871 1.00 77.06 121 TYR A N 1
ATOM 955 C CA . TYR A 1 121 ? -26.432 -4.176 21.693 1.00 77.06 121 TYR A CA 1
ATOM 956 C C . TYR A 1 121 ? -26.827 -4.892 22.998 1.00 77.06 121 TYR A C 1
ATOM 958 O O . TYR A 1 121 ? -27.330 -6.013 22.961 1.00 77.06 121 TYR A O 1
ATOM 966 N N . ALA A 1 122 ? -26.548 -4.281 24.154 1.00 70.12 122 ALA A N 1
ATOM 967 C CA . ALA A 1 122 ? -26.902 -4.811 25.470 1.00 70.12 122 ALA A CA 1
ATOM 968 C C . ALA A 1 122 ? -28.321 -4.419 25.932 1.00 70.12 122 ALA A C 1
ATOM 970 O O . ALA A 1 122 ? -28.812 -5.003 26.899 1.00 70.12 122 ALA A O 1
ATOM 971 N N . VAL A 1 123 ? -28.951 -3.444 25.264 1.00 54.47 123 VAL A N 1
ATOM 972 C CA . VAL A 1 123 ? -30.354 -3.020 25.440 1.00 54.47 123 VAL A CA 1
ATOM 973 C C . VAL A 1 123 ? -31.235 -3.747 24.431 1.00 54.47 123 VAL A C 1
ATOM 975 O O . VAL A 1 123 ? -32.298 -4.251 24.852 1.00 54.47 123 VAL A O 1
#

Foldseek 3Di:
DVVVVVVVVVVVVVVVVVVVVVVVVVVVVVVVVVVLVVVCVVCPVVSSVVVVVVVVVVVVVVVVVVVCVVLVVALQDDDDPVVCVVPVVCVVSNDRPVVVVVVVVVVVVVVVVVVVVVVVVVD